Protein AF-A0A5N7J842-F1 (afdb_monomer_lite)

Structure (mmCIF, N/CA/C/O backbone):
data_AF-A0A5N7J842-F1
#
_entry.id   AF-A0A5N7J842-F1
#
loop_
_atom_site.group_PDB
_atom_site.id
_atom_site.type_symbol
_atom_site.label_atom_id
_atom_site.label_alt_id
_atom_site.label_comp_id
_atom_site.label_asym_id
_atom_site.label_entity_id
_atom_site.label_seq_id
_atom_site.pdbx_PDB_ins_code
_atom_site.Cartn_x
_atom_site.Cartn_y
_atom_site.Cartn_z
_atom_site.occupancy
_atom_site.B_iso_or_equiv
_atom_site.auth_seq_id
_atom_site.auth_comp_id
_atom_site.auth_asym_id
_atom_site.auth_atom_id
_atom_site.pdbx_PDB_model_num
ATOM 1 N N . MET A 1 1 ? 27.841 -41.524 -16.207 1.00 48.75 1 MET A N 1
ATOM 2 C CA . MET A 1 1 ? 26.944 -40.582 -16.921 1.00 48.75 1 MET A CA 1
ATOM 3 C C . MET A 1 1 ? 26.003 -39.933 -15.907 1.00 48.75 1 MET A C 1
ATOM 5 O O . MET A 1 1 ? 24.800 -40.120 -15.985 1.00 48.75 1 MET A O 1
ATOM 9 N N . SER A 1 2 ? 26.570 -39.245 -14.910 1.00 54.69 2 SER A N 1
ATOM 10 C CA . SER A 1 2 ? 25.863 -38.826 -13.687 1.00 54.69 2 SER A CA 1
ATOM 11 C C . SER A 1 2 ? 25.744 -37.304 -13.532 1.00 54.69 2 SER A C 1
ATOM 13 O O . SER A 1 2 ? 24.851 -36.850 -12.837 1.00 54.69 2 SER A O 1
ATOM 15 N N . ASP A 1 3 ? 26.555 -36.487 -14.213 1.00 50.31 3 ASP A N 1
ATOM 16 C CA . ASP A 1 3 ? 26.773 -35.113 -13.714 1.00 50.31 3 ASP A CA 1
ATOM 17 C C . ASP A 1 3 ? 26.441 -33.991 -14.714 1.00 50.31 3 ASP A C 1
ATOM 19 O O . ASP A 1 3 ? 26.656 -32.818 -14.425 1.00 50.31 3 ASP 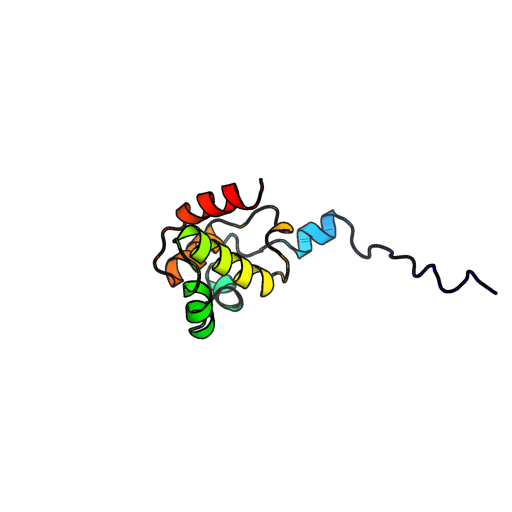A O 1
ATOM 23 N N . PHE A 1 4 ? 25.892 -34.308 -15.894 1.00 52.34 4 PHE A N 1
ATOM 24 C CA . PHE A 1 4 ? 25.710 -33.307 -16.961 1.00 52.34 4 PHE A CA 1
ATOM 25 C C . PHE A 1 4 ? 24.366 -32.551 -16.918 1.00 52.34 4 PHE A C 1
ATOM 27 O O . PHE A 1 4 ? 24.271 -31.453 -17.454 1.00 52.34 4 PHE A O 1
ATOM 34 N N . TYR A 1 5 ? 23.333 -33.078 -16.247 1.00 49.91 5 TYR A N 1
ATOM 35 C CA . TYR A 1 5 ? 22.012 -32.423 -16.158 1.00 49.91 5 TYR A CA 1
ATOM 36 C C . TYR A 1 5 ? 21.782 -31.619 -14.867 1.00 49.91 5 TYR A C 1
ATOM 38 O O . TYR A 1 5 ? 20.735 -30.993 -14.719 1.00 49.91 5 TYR A O 1
ATOM 46 N N . MET A 1 6 ? 22.752 -31.585 -13.945 1.00 50.88 6 MET A N 1
ATOM 47 C CA . MET A 1 6 ? 22.596 -30.946 -12.630 1.00 50.88 6 MET A CA 1
ATOM 48 C C . MET A 1 6 ? 23.251 -29.558 -12.517 1.00 50.88 6 MET A C 1
ATOM 50 O O . MET A 1 6 ? 23.447 -29.045 -11.421 1.00 50.88 6 MET A O 1
ATOM 54 N N . ILE A 1 7 ? 23.568 -28.910 -13.640 1.00 50.78 7 ILE A N 1
ATOM 55 C CA . ILE A 1 7 ? 23.990 -27.504 -13.647 1.00 50.78 7 ILE A CA 1
ATOM 56 C C . ILE A 1 7 ? 23.205 -26.772 -14.736 1.00 50.78 7 ILE A C 1
ATOM 58 O O . ILE A 1 7 ? 23.757 -26.237 -15.697 1.00 50.78 7 ILE A O 1
ATOM 62 N N . LEU A 1 8 ? 21.880 -26.692 -14.565 1.00 51.19 8 LEU A N 1
ATOM 63 C CA . LEU A 1 8 ? 21.171 -25.483 -14.981 1.00 51.19 8 LEU A CA 1
ATOM 64 C C . LEU A 1 8 ? 21.738 -24.357 -14.122 1.00 51.19 8 LEU A C 1
ATOM 66 O O . LEU A 1 8 ? 21.263 -24.050 -13.032 1.00 5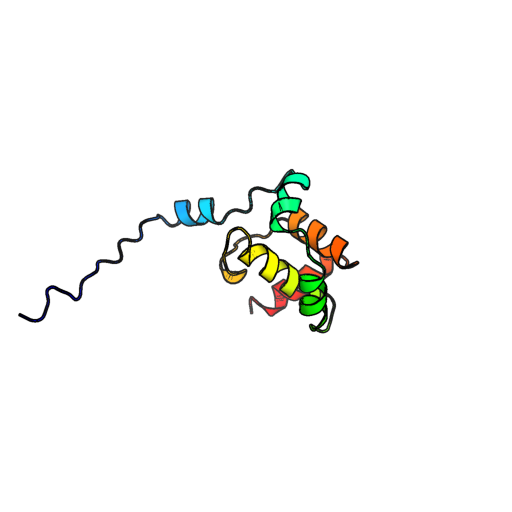1.19 8 LEU A O 1
ATOM 70 N N . ASN A 1 9 ? 22.856 -23.835 -14.612 1.00 51.56 9 ASN A N 1
ATOM 71 C CA . ASN A 1 9 ? 23.546 -22.665 -14.136 1.00 51.56 9 ASN A CA 1
ATOM 72 C C . ASN A 1 9 ? 22.486 -21.566 -14.044 1.00 51.56 9 ASN A C 1
ATOM 74 O O . ASN A 1 9 ? 22.086 -21.015 -15.072 1.00 51.56 9 ASN A O 1
ATOM 78 N N . ARG A 1 10 ? 21.971 -21.301 -12.835 1.00 55.00 10 ARG A N 1
ATOM 79 C CA . ARG A 1 10 ? 21.147 -20.125 -12.545 1.00 55.00 10 ARG A CA 1
ATOM 80 C C . ARG A 1 10 ? 22.062 -18.914 -12.710 1.00 55.00 10 ARG A C 1
ATOM 82 O O . ARG A 1 10 ? 22.543 -18.336 -11.746 1.00 55.00 10 ARG A O 1
ATOM 89 N N . ARG A 1 11 ? 22.356 -18.564 -13.961 1.00 61.75 11 ARG A N 1
ATOM 90 C CA . ARG A 1 11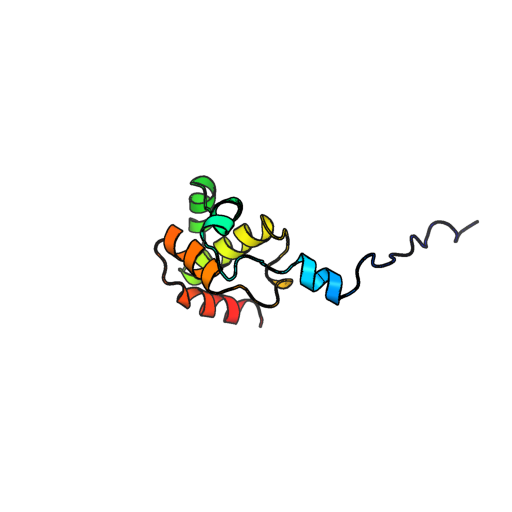 ? 22.864 -17.247 -14.298 1.00 61.75 11 ARG A CA 1
ATOM 91 C C . ARG A 1 11 ? 21.742 -16.308 -13.910 1.00 61.75 11 ARG A C 1
ATOM 93 O O . ARG A 1 11 ? 20.672 -16.350 -14.514 1.00 61.75 11 ARG A O 1
ATOM 100 N N . GLU A 1 12 ? 21.953 -15.539 -12.853 1.00 62.41 12 GLU A N 1
ATOM 101 C CA . GLU A 1 12 ? 21.081 -14.412 -12.582 1.00 62.41 12 GLU A CA 1
ATOM 102 C C . GLU A 1 12 ? 21.114 -13.528 -13.829 1.00 62.41 12 GLU A C 1
ATOM 104 O O . GLU A 1 12 ? 22.160 -13.004 -14.203 1.00 62.41 12 GLU A O 1
ATOM 109 N N . LEU A 1 13 ? 19.984 -13.462 -14.539 1.00 73.44 13 LEU A N 1
ATOM 110 C CA . LEU A 1 13 ? 19.874 -12.715 -15.795 1.00 73.44 13 LEU A CA 1
ATOM 111 C C . LEU A 1 13 ? 20.009 -11.205 -15.572 1.00 73.44 13 LEU A C 1
ATOM 113 O O . LEU A 1 13 ? 20.254 -10.467 -16.520 1.00 73.44 13 LEU A O 1
ATOM 117 N N . LEU A 1 14 ? 19.835 -10.766 -14.326 1.00 72.88 14 LEU A N 1
ATOM 118 C CA . LEU A 1 14 ? 19.803 -9.375 -13.917 1.00 72.88 14 LEU A CA 1
ATOM 119 C C . LEU A 1 14 ? 20.814 -9.143 -12.798 1.00 72.88 14 LEU A C 1
ATOM 121 O O . LEU A 1 14 ? 20.893 -9.926 -11.848 1.00 72.88 14 LEU A O 1
ATOM 125 N N . THR A 1 15 ? 21.538 -8.031 -12.880 1.00 82.44 15 THR A N 1
ATOM 126 C CA . THR A 1 15 ? 22.313 -7.517 -11.750 1.00 82.44 15 THR A CA 1
ATOM 127 C C . THR A 1 15 ? 21.375 -7.052 -10.633 1.00 82.44 15 THR A C 1
ATOM 129 O O . THR A 1 15 ? 20.179 -6.828 -10.840 1.00 82.44 15 THR A O 1
ATOM 132 N N . GLN A 1 16 ? 21.913 -6.874 -9.425 1.00 74.06 16 GLN A N 1
ATOM 133 C CA . GLN A 1 16 ? 21.151 -6.307 -8.310 1.00 74.06 16 GLN A CA 1
ATOM 134 C C . GLN A 1 16 ? 20.548 -4.939 -8.668 1.00 74.06 16 GLN A C 1
ATOM 136 O O . GLN A 1 16 ? 19.370 -4.711 -8.423 1.00 74.06 16 GLN A O 1
ATOM 141 N N . GLN A 1 17 ? 21.324 -4.078 -9.329 1.00 75.25 17 GLN A N 1
ATOM 142 C CA . GLN A 1 17 ? 20.855 -2.774 -9.790 1.00 75.25 17 GLN A CA 1
ATOM 143 C C . GLN A 1 17 ? 19.704 -2.898 -10.803 1.00 75.25 17 GLN A C 1
ATOM 145 O O . GLN A 1 17 ? 18.694 -2.220 -10.664 1.00 75.25 17 GLN A O 1
ATOM 150 N N . GLN A 1 18 ? 19.807 -3.809 -11.777 1.00 75.62 18 GLN A N 1
ATOM 151 C CA . GLN A 1 18 ? 18.744 -4.022 -12.769 1.00 75.62 18 GLN A CA 1
ATOM 152 C C . GLN A 1 18 ? 17.449 -4.546 -12.137 1.00 75.62 18 GLN A C 1
ATOM 154 O O . GLN A 1 18 ? 16.357 -4.182 -12.567 1.00 75.62 18 GLN A O 1
ATOM 159 N N . ARG A 1 19 ? 17.554 -5.390 -11.102 1.00 75.31 19 ARG A N 1
ATOM 160 C CA . ARG A 1 19 ? 16.385 -5.819 -10.321 1.00 75.31 19 ARG A CA 1
ATOM 161 C C . ARG A 1 19 ? 15.745 -4.654 -9.578 1.00 75.31 19 ARG A C 1
ATOM 163 O O . ARG A 1 19 ? 14.527 -4.546 -9.581 1.00 75.31 19 ARG A O 1
ATOM 170 N N . GLU A 1 20 ? 16.547 -3.786 -8.974 1.00 73.12 20 GLU A N 1
ATOM 171 C CA . GLU A 1 20 ? 16.047 -2.611 -8.255 1.00 73.12 20 GLU A CA 1
ATOM 172 C C . GLU A 1 20 ? 15.353 -1.608 -9.187 1.00 73.12 20 GLU A C 1
ATOM 174 O O . GLU A 1 20 ? 14.303 -1.082 -8.832 1.00 73.12 20 GLU A O 1
ATOM 179 N N . GLU A 1 21 ? 15.876 -1.404 -10.398 1.00 70.75 21 GLU A N 1
ATOM 180 C CA . GLU A 1 21 ? 15.250 -0.555 -11.420 1.00 70.75 21 GLU A CA 1
ATOM 181 C C . GLU A 1 21 ? 13.901 -1.125 -11.894 1.00 70.75 21 GLU A C 1
ATOM 183 O O . GLU A 1 21 ? 12.917 -0.390 -11.968 1.00 70.75 21 GLU A O 1
ATOM 188 N N . LEU A 1 22 ? 13.816 -2.439 -12.143 1.00 67.62 22 LEU A N 1
ATOM 189 C CA . LEU A 1 22 ? 12.576 -3.111 -12.567 1.00 67.62 22 LEU A CA 1
ATOM 190 C C . LEU A 1 22 ? 11.485 -3.133 -11.489 1.00 67.62 22 LEU A C 1
ATOM 192 O O . LEU A 1 22 ? 10.301 -3.135 -11.813 1.00 67.62 22 LEU A O 1
ATOM 196 N N . ILE A 1 23 ? 11.884 -3.184 -10.219 1.00 64.06 23 ILE A N 1
ATOM 197 C CA . ILE A 1 23 ? 10.982 -3.265 -9.061 1.00 64.06 23 ILE A CA 1
ATOM 198 C C . ILE A 1 23 ? 10.622 -1.858 -8.534 1.00 64.06 23 ILE A C 1
ATOM 200 O O . ILE A 1 23 ? 9.814 -1.707 -7.617 1.00 64.06 23 ILE A O 1
ATOM 204 N N . SER A 1 24 ? 11.183 -0.800 -9.123 1.00 64.88 24 SER A N 1
ATOM 205 C CA . SER A 1 24 ? 10.836 0.570 -8.754 1.00 64.88 24 SER A CA 1
ATOM 206 C C . SER A 1 24 ? 9.393 0.912 -9.152 1.00 64.88 24 SER A C 1
ATOM 208 O O . SER A 1 24 ? 8.910 0.550 -10.225 1.00 64.88 24 SER A O 1
ATOM 210 N N . ILE A 1 25 ? 8.682 1.610 -8.265 1.00 63.88 25 ILE A N 1
ATOM 211 C CA . ILE A 1 25 ? 7.326 2.111 -8.514 1.00 63.88 25 ILE A CA 1
ATOM 212 C C . ILE A 1 25 ? 7.487 3.482 -9.193 1.00 63.88 25 ILE A C 1
ATOM 214 O O . ILE A 1 25 ? 7.818 4.445 -8.504 1.00 63.88 25 ILE A O 1
ATOM 218 N N . PRO A 1 26 ? 7.263 3.626 -10.516 1.00 62.62 26 PRO A N 1
ATOM 219 C CA . PRO A 1 26 ? 7.617 4.839 -11.257 1.00 62.62 26 PRO A CA 1
ATOM 220 C C . PRO A 1 26 ? 6.601 5.978 -11.067 1.00 62.62 26 PRO A C 1
ATOM 222 O O . PRO A 1 26 ? 6.650 6.989 -11.762 1.00 62.62 26 PRO A O 1
ATOM 225 N N . PHE A 1 27 ? 5.663 5.833 -10.129 1.00 62.84 27 PHE A N 1
ATOM 226 C CA . PHE A 1 27 ? 4.515 6.723 -9.975 1.00 62.84 27 PHE A CA 1
ATOM 227 C C . PHE A 1 27 ? 4.764 7.898 -9.027 1.00 62.84 27 PHE A C 1
ATOM 229 O O . PHE A 1 27 ? 3.811 8.497 -8.548 1.00 62.84 27 PHE A O 1
ATOM 236 N N . GLU A 1 28 ? 6.015 8.267 -8.744 1.00 62.16 28 GLU A N 1
ATOM 237 C CA . GLU A 1 28 ? 6.338 9.315 -7.760 1.00 62.16 28 GLU A CA 1
ATOM 238 C C . GLU A 1 28 ? 5.673 10.679 -8.032 1.00 62.16 28 GLU A C 1
ATOM 240 O O . GLU A 1 28 ? 5.628 11.520 -7.136 1.00 62.16 28 GLU A O 1
ATOM 245 N N . LYS A 1 29 ? 5.176 10.929 -9.252 1.00 61.12 29 LYS A N 1
ATOM 246 C CA . LYS A 1 29 ? 4.707 12.256 -9.682 1.00 61.12 29 LYS A CA 1
ATOM 247 C C . LYS A 1 29 ? 3.338 12.287 -10.365 1.00 61.12 29 LYS A C 1
ATOM 249 O O . LYS A 1 29 ? 2.909 13.375 -10.735 1.00 61.12 29 LYS A O 1
ATOM 254 N N . ASP A 1 30 ? 2.665 11.150 -10.551 1.00 71.25 30 ASP A N 1
ATOM 255 C CA . ASP A 1 30 ? 1.415 11.105 -11.321 1.00 71.25 30 ASP A CA 1
ATOM 256 C C . ASP A 1 30 ? 0.420 10.065 -10.782 1.00 71.25 30 ASP A C 1
ATOM 258 O O . ASP A 1 30 ? 0.539 8.863 -11.033 1.00 71.25 30 ASP A O 1
ATOM 262 N N . GLU A 1 31 ? -0.593 10.547 -10.057 1.00 70.38 31 GLU A N 1
ATOM 263 C CA . GLU A 1 31 ? -1.698 9.725 -9.549 1.00 70.38 31 GLU A CA 1
ATOM 264 C C . GLU A 1 31 ? -2.522 9.092 -10.685 1.00 70.38 31 GLU A C 1
ATOM 266 O O . GLU A 1 31 ? -3.069 8.001 -10.514 1.00 70.38 31 GLU A O 1
ATOM 271 N N . HIS A 1 32 ? -2.592 9.710 -11.872 1.00 73.44 32 HIS A N 1
ATOM 272 C CA . HIS A 1 32 ? -3.362 9.150 -12.987 1.00 73.44 32 HIS A CA 1
ATOM 273 C C . HIS A 1 32 ? -2.764 7.832 -13.478 1.00 73.44 32 HIS A C 1
ATOM 275 O O . HIS A 1 32 ? -3.508 6.910 -13.817 1.00 73.44 32 HIS A O 1
ATOM 281 N N . GLN A 1 33 ? -1.437 7.701 -13.446 1.00 74.75 33 GLN A N 1
ATOM 282 C CA . GLN A 1 33 ? -0.753 6.454 -13.791 1.00 74.75 33 GLN A CA 1
ATOM 283 C C . GLN A 1 33 ? -0.975 5.352 -12.745 1.00 74.75 33 GLN A C 1
ATOM 285 O O . GLN A 1 33 ? -0.972 4.173 -13.099 1.00 74.75 33 GLN A O 1
ATOM 290 N N . MET A 1 34 ? -1.249 5.711 -11.483 1.00 81.25 34 MET A N 1
ATOM 291 C CA . MET A 1 34 ? -1.577 4.737 -10.434 1.00 81.25 34 MET A CA 1
ATOM 292 C C . MET A 1 34 ? -2.939 4.082 -10.654 1.00 81.25 34 MET A C 1
ATOM 294 O O . MET A 1 34 ? -3.098 2.911 -10.317 1.00 81.25 34 MET A O 1
ATOM 298 N N . SER A 1 35 ? -3.907 4.792 -11.244 1.00 82.94 35 SER A N 1
ATOM 299 C CA . SER A 1 35 ? -5.278 4.281 -11.414 1.00 82.94 35 SER A CA 1
ATOM 300 C C . SER A 1 35 ? -5.362 2.961 -12.186 1.00 82.94 35 SER A C 1
ATOM 302 O O . SER A 1 35 ? -6.249 2.152 -11.929 1.00 82.94 35 SER A O 1
ATOM 304 N N . VAL A 1 36 ? -4.404 2.695 -13.078 1.00 82.75 36 VAL A N 1
ATOM 305 C CA . VAL A 1 36 ? -4.356 1.458 -13.870 1.00 82.75 36 VAL A CA 1
ATOM 306 C C . VAL A 1 36 ? -4.080 0.228 -12.999 1.00 82.75 36 VAL A C 1
ATOM 308 O O . VAL A 1 36 ? -4.582 -0.854 -13.293 1.00 82.75 36 VAL A O 1
ATOM 311 N N . PHE A 1 37 ? -3.298 0.380 -11.927 1.00 85.69 37 PHE A N 1
ATOM 312 C CA . PHE A 1 37 ? -2.811 -0.750 -11.129 1.00 85.69 37 PHE A CA 1
ATOM 313 C C . PHE A 1 37 ? -3.314 -0.745 -9.685 1.00 85.69 37 PHE A C 1
ATOM 315 O O . PHE A 1 37 ? -3.499 -1.810 -9.096 1.00 85.69 37 PHE A O 1
ATOM 322 N N . TYR A 1 38 ? -3.498 0.438 -9.095 1.00 92.25 38 TYR A N 1
ATOM 323 C CA . TYR A 1 38 ? -3.760 0.631 -7.663 1.00 92.25 38 TYR A CA 1
ATOM 324 C C . TYR A 1 38 ? -5.203 1.051 -7.372 1.00 92.25 38 TYR A C 1
ATOM 326 O O . TYR A 1 38 ? -5.544 1.327 -6.221 1.00 92.25 38 TYR A O 1
ATOM 334 N N . MET A 1 39 ? -6.060 1.111 -8.393 1.00 94.69 39 MET A N 1
ATOM 335 C CA . MET A 1 39 ? -7.489 1.285 -8.178 1.00 94.69 39 MET A CA 1
ATOM 336 C C . MET A 1 39 ? -8.091 -0.024 -7.655 1.00 94.69 39 MET A C 1
ATOM 338 O O . MET A 1 39 ? -7.936 -1.087 -8.260 1.00 94.69 39 MET A O 1
ATOM 342 N N . LEU A 1 40 ? -8.743 0.058 -6.500 1.00 96.31 40 LEU A N 1
ATOM 343 C CA . LEU A 1 40 ? -9.389 -1.053 -5.824 1.00 96.31 40 LEU A CA 1
ATOM 344 C C . LEU A 1 40 ? -10.776 -1.276 -6.421 1.00 96.31 40 LEU A C 1
ATOM 346 O O . LEU A 1 40 ? -11.604 -0.368 -6.509 1.00 96.31 40 LEU A O 1
ATOM 350 N N . SER A 1 41 ? -11.027 -2.513 -6.824 1.00 96.00 41 SER A N 1
ATOM 351 C CA . SER A 1 41 ? -12.358 -2.980 -7.188 1.00 96.00 41 SER A CA 1
ATOM 352 C C . SER A 1 41 ? -13.205 -3.256 -5.942 1.00 96.00 41 SER A C 1
ATOM 354 O O . SER A 1 41 ? -12.705 -3.305 -4.817 1.00 96.00 41 SER A O 1
ATOM 356 N N . ILE A 1 42 ? -14.505 -3.477 -6.141 1.00 96.56 42 ILE A N 1
ATOM 357 C CA . ILE A 1 42 ? -15.418 -3.867 -5.056 1.00 96.56 42 ILE A CA 1
ATOM 358 C C . ILE A 1 42 ? -14.954 -5.182 -4.410 1.00 96.56 42 ILE A C 1
ATOM 360 O O . ILE A 1 42 ? -14.895 -5.267 -3.185 1.00 96.56 42 ILE A O 1
ATOM 364 N N . ASP A 1 43 ? -14.539 -6.158 -5.220 1.00 96.81 43 ASP A N 1
ATOM 365 C CA . ASP A 1 43 ? -14.035 -7.450 -4.742 1.00 96.81 43 ASP A CA 1
ATOM 366 C C . ASP A 1 43 ? -12.768 -7.285 -3.886 1.00 96.81 43 ASP A C 1
ATOM 368 O O . ASP A 1 43 ? -12.585 -7.980 -2.882 1.00 96.81 43 ASP A O 1
ATOM 372 N N . ASP A 1 44 ? -11.908 -6.324 -4.238 1.00 96.94 44 ASP A N 1
ATOM 373 C CA . ASP A 1 44 ? -10.721 -6.006 -3.440 1.00 96.94 44 ASP A CA 1
ATOM 374 C C . ASP A 1 44 ? -11.117 -5.498 -2.065 1.00 96.94 44 ASP A C 1
ATOM 376 O O . ASP A 1 44 ? -10.617 -5.994 -1.058 1.00 96.94 44 ASP A O 1
ATOM 380 N N . ILE A 1 45 ? -12.040 -4.535 -2.026 1.00 96.56 45 ILE A N 1
ATOM 381 C CA . ILE A 1 45 ? -12.531 -3.928 -0.789 1.00 96.56 45 ILE A CA 1
ATOM 382 C C . ILE A 1 45 ? -13.163 -4.998 0.111 1.00 96.56 45 ILE A C 1
ATOM 384 O O . ILE A 1 45 ? -12.913 -5.008 1.318 1.00 96.56 45 ILE A O 1
ATOM 388 N N . GLU A 1 46 ? -13.930 -5.937 -0.452 1.00 96.38 46 GLU A N 1
ATOM 389 C CA . GLU A 1 46 ? -14.519 -7.044 0.309 1.00 96.38 46 GLU A CA 1
ATOM 390 C C . GLU A 1 46 ? -13.469 -7.949 0.964 1.00 96.38 46 GLU A C 1
ATOM 392 O O . GLU A 1 46 ? -13.666 -8.411 2.090 1.00 96.38 46 GLU A O 1
ATOM 397 N N . ILE A 1 47 ? -12.357 -8.230 0.281 1.00 96.75 47 ILE A N 1
ATOM 398 C CA . ILE A 1 47 ? -11.283 -9.066 0.829 1.00 96.75 47 ILE A CA 1
ATOM 399 C C . ILE A 1 47 ? -10.448 -8.273 1.839 1.00 96.75 47 ILE A C 1
ATOM 401 O O . ILE A 1 47 ? -10.187 -8.775 2.933 1.00 96.75 47 ILE A O 1
ATOM 405 N N . ILE A 1 48 ? -10.085 -7.032 1.507 1.00 96.56 48 ILE A N 1
ATOM 406 C CA . ILE A 1 48 ? -9.320 -6.111 2.357 1.00 96.56 48 ILE A CA 1
ATOM 407 C C . ILE A 1 48 ? -10.013 -5.929 3.717 1.00 96.56 48 ILE A C 1
ATOM 409 O O . ILE A 1 48 ? -9.383 -6.081 4.766 1.00 96.56 48 ILE A O 1
ATOM 413 N N . ASN A 1 49 ? -11.331 -5.717 3.722 1.00 93.81 49 ASN A N 1
ATOM 414 C CA . ASN A 1 49 ? -12.104 -5.477 4.944 1.00 93.81 49 ASN A CA 1
ATOM 415 C C . ASN A 1 49 ? -12.301 -6.717 5.837 1.00 93.81 49 ASN A C 1
ATOM 417 O O . ASN A 1 49 ? -12.880 -6.609 6.919 1.00 93.81 49 ASN A O 1
ATOM 421 N N . LYS A 1 50 ? -11.805 -7.899 5.443 1.00 95.69 50 LYS A N 1
ATOM 422 C CA . LYS A 1 50 ? -11.744 -9.071 6.339 1.00 95.69 50 LYS A CA 1
ATOM 423 C C . LYS A 1 50 ? -10.658 -8.921 7.407 1.00 95.69 50 LYS A C 1
ATOM 425 O O . LYS A 1 50 ? -10.712 -9.604 8.434 1.00 95.69 50 LYS A O 1
ATOM 430 N N . HIS A 1 51 ? -9.683 -8.043 7.182 1.00 93.44 51 HIS A N 1
ATOM 431 C CA . HIS A 1 51 ? -8.637 -7.728 8.147 1.00 93.44 51 HIS A CA 1
ATOM 432 C C . HIS A 1 51 ? -9.170 -6.799 9.248 1.00 93.44 51 HIS A C 1
ATOM 434 O O . HIS A 1 51 ? -10.081 -6.003 9.040 1.00 93.44 51 HIS A O 1
ATOM 440 N N . ARG A 1 52 ? -8.611 -6.912 10.461 1.00 89.25 52 ARG A N 1
ATOM 441 C CA . ARG A 1 52 ? -8.984 -6.068 11.609 1.00 89.25 52 ARG A CA 1
ATOM 442 C C . ARG A 1 52 ? -7.910 -5.022 11.874 1.00 89.25 52 ARG A C 1
ATOM 444 O O . ARG A 1 52 ? -6.737 -5.387 11.902 1.00 89.25 52 ARG A O 1
ATOM 451 N N . LYS A 1 53 ? -8.338 -3.811 12.249 1.00 92.38 53 LYS A N 1
ATOM 452 C CA . LYS A 1 53 ? -7.521 -2.606 12.497 1.00 92.38 53 LYS A CA 1
ATOM 453 C C . LYS A 1 53 ? -7.019 -1.954 11.207 1.00 92.38 53 LYS A C 1
ATOM 455 O O . LYS A 1 53 ? -6.517 -2.636 10.319 1.00 92.38 53 LYS A O 1
ATOM 460 N N . ASP A 1 54 ? -7.093 -0.631 11.171 1.00 94.38 54 ASP A N 1
ATOM 461 C CA . ASP A 1 54 ? -6.834 0.200 9.990 1.00 94.38 54 ASP A CA 1
ATOM 462 C C . ASP A 1 54 ? -5.453 -0.041 9.370 1.00 94.38 54 ASP A C 1
ATOM 464 O O . ASP A 1 54 ? -5.329 -0.125 8.153 1.00 94.38 54 ASP A O 1
ATOM 468 N N . PHE A 1 55 ? -4.419 -0.255 10.190 1.00 92.81 55 PHE A N 1
ATOM 469 C CA . PHE A 1 55 ? -3.071 -0.535 9.690 1.00 92.81 55 PHE A CA 1
ATOM 470 C C . PHE A 1 55 ? -2.960 -1.885 8.962 1.00 92.81 55 PHE A C 1
ATOM 472 O O . PHE A 1 55 ? -2.260 -1.972 7.960 1.00 92.81 55 PHE A O 1
ATOM 479 N N . ASN A 1 56 ? -3.675 -2.927 9.405 1.00 92.69 56 ASN A N 1
ATOM 480 C CA . ASN A 1 56 ? -3.688 -4.220 8.707 1.00 92.69 56 ASN A CA 1
ATOM 481 C C . ASN A 1 56 ? -4.505 -4.144 7.417 1.00 92.69 56 ASN A C 1
ATOM 483 O O . ASN A 1 56 ? -4.146 -4.772 6.426 1.00 92.69 56 ASN A O 1
ATOM 487 N N . ILE A 1 57 ? -5.601 -3.382 7.446 1.00 96.19 57 ILE A N 1
ATOM 488 C CA . ILE A 1 57 ? -6.450 -3.122 6.281 1.00 96.19 57 ILE A CA 1
ATOM 489 C C . ILE A 1 57 ? -5.622 -2.410 5.201 1.00 96.19 57 ILE A C 1
ATOM 491 O O . ILE A 1 57 ? -5.526 -2.894 4.073 1.00 96.19 57 ILE A O 1
ATOM 495 N N . LEU A 1 58 ? -4.955 -1.309 5.560 1.00 96.62 58 LEU A N 1
ATOM 496 C CA . LEU A 1 58 ? -4.127 -0.543 4.629 1.00 96.62 58 LEU A CA 1
ATOM 497 C C . LEU A 1 58 ? -2.885 -1.325 4.174 1.00 96.62 58 LEU A C 1
ATOM 499 O O . LEU A 1 58 ? -2.564 -1.325 2.987 1.00 96.62 58 LEU A O 1
ATOM 503 N N . GLY A 1 59 ? -2.215 -2.035 5.086 1.00 94.50 59 GLY A N 1
ATOM 504 C CA . GLY A 1 59 ? -1.056 -2.865 4.761 1.00 94.50 59 GLY A CA 1
ATOM 505 C C . GLY A 1 59 ? -1.379 -3.965 3.751 1.00 94.50 59 GLY A C 1
ATOM 506 O O . GLY A 1 59 ? -0.680 -4.108 2.748 1.00 94.50 59 GLY A O 1
ATOM 507 N N . PHE A 1 60 ? -2.488 -4.682 3.950 1.00 95.12 60 PHE A N 1
ATOM 508 C CA . PHE A 1 60 ? -2.940 -5.706 3.009 1.00 95.12 60 PHE A CA 1
ATOM 509 C C . PHE A 1 60 ? -3.326 -5.112 1.645 1.00 95.12 60 PHE A C 1
ATOM 511 O O . PHE A 1 60 ? -2.957 -5.660 0.607 1.00 95.12 60 PHE A O 1
ATOM 518 N N . ALA A 1 61 ? -4.009 -3.964 1.624 1.00 96.38 61 ALA A N 1
ATOM 519 C CA . ALA A 1 61 ? -4.351 -3.280 0.377 1.00 96.38 61 ALA A CA 1
ATOM 520 C C . ALA A 1 61 ? -3.102 -2.883 -0.429 1.00 96.38 61 ALA A C 1
ATOM 522 O O .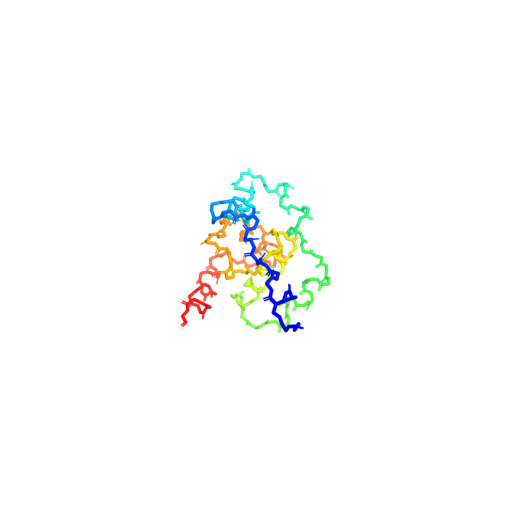 ALA A 1 61 ? -3.056 -3.068 -1.646 1.00 96.38 61 ALA A O 1
ATOM 523 N N . ILE A 1 62 ? -2.058 -2.403 0.252 1.00 94.56 62 ILE A N 1
ATOM 524 C CA . ILE A 1 62 ? -0.771 -2.077 -0.369 1.00 94.56 62 ILE A CA 1
ATOM 525 C C . ILE A 1 62 ? -0.081 -3.337 -0.893 1.00 94.56 62 ILE A C 1
ATOM 527 O O . ILE A 1 62 ? 0.393 -3.333 -2.026 1.00 94.56 62 ILE A O 1
ATOM 531 N N . GLN A 1 63 ? -0.064 -4.439 -0.137 1.00 93.50 63 GLN A N 1
ATOM 532 C CA . GLN A 1 63 ? 0.468 -5.712 -0.637 1.00 93.50 63 GLN A CA 1
ATOM 533 C C . GLN A 1 63 ? -0.248 -6.173 -1.911 1.00 93.50 63 GLN A C 1
ATOM 535 O O . GLN A 1 63 ? 0.407 -6.552 -2.881 1.00 93.50 63 GLN A O 1
ATOM 540 N N . LEU A 1 64 ? -1.582 -6.105 -1.932 1.00 94.56 64 LEU A N 1
ATOM 541 C CA . LEU A 1 64 ? -2.382 -6.479 -3.096 1.00 94.56 64 LEU A CA 1
ATOM 542 C C . LEU A 1 64 ? -2.040 -5.615 -4.319 1.00 94.56 64 LEU A C 1
ATOM 544 O O . LEU A 1 64 ? -1.881 -6.139 -5.422 1.00 94.56 64 LEU A O 1
ATOM 548 N N . ALA A 1 65 ? -1.874 -4.307 -4.118 1.00 93.25 65 ALA A N 1
ATOM 549 C CA . ALA A 1 65 ? -1.463 -3.373 -5.159 1.00 93.25 65 ALA A CA 1
ATOM 550 C C . ALA A 1 65 ? -0.063 -3.706 -5.712 1.00 93.25 65 ALA A C 1
ATOM 552 O O . ALA A 1 65 ? 0.111 -3.805 -6.927 1.00 93.25 65 ALA A O 1
ATOM 553 N N . LEU A 1 66 ? 0.908 -3.985 -4.836 1.00 91.56 66 LEU A N 1
ATOM 554 C CA . LEU A 1 66 ? 2.278 -4.353 -5.218 1.00 91.56 66 LEU A CA 1
ATOM 555 C C . LEU A 1 66 ? 2.356 -5.673 -5.998 1.00 91.56 66 LEU A C 1
ATOM 557 O O . LEU A 1 66 ? 3.175 -5.814 -6.910 1.00 91.56 66 LEU A O 1
ATOM 561 N N . LEU A 1 67 ? 1.478 -6.629 -5.680 1.00 91.69 67 LEU A N 1
ATOM 562 C CA . LEU A 1 67 ? 1.354 -7.885 -6.423 1.00 91.69 67 LEU A CA 1
ATOM 563 C C . LEU A 1 67 ? 0.786 -7.690 -7.835 1.00 91.69 67 LEU A C 1
ATOM 565 O O . LEU A 1 67 ? 1.075 -8.500 -8.713 1.00 91.69 67 LEU A O 1
ATOM 569 N N . ARG A 1 68 ? -0.000 -6.634 -8.077 1.00 90.56 68 ARG A N 1
ATOM 570 C CA . ARG A 1 68 ? -0.463 -6.267 -9.429 1.00 90.56 68 ARG A CA 1
ATOM 571 C C . ARG A 1 68 ? 0.621 -5.553 -10.210 1.00 90.56 68 ARG A C 1
ATOM 573 O O . ARG A 1 68 ? 0.832 -5.843 -11.384 1.00 90.56 68 ARG A O 1
ATOM 580 N N . TYR A 1 69 ? 1.292 -4.618 -9.552 1.00 87.06 69 TYR A N 1
ATOM 581 C CA . TYR A 1 69 ? 2.417 -3.894 -10.104 1.00 87.06 69 TYR A CA 1
ATOM 582 C C . TYR A 1 69 ? 3.301 -3.386 -8.957 1.00 87.06 69 TYR A C 1
ATOM 584 O O . TYR A 1 69 ? 2.783 -2.747 -8.048 1.00 87.06 69 TYR A O 1
ATOM 592 N N . PRO A 1 70 ? 4.620 -3.624 -8.976 1.00 87.19 70 PRO A N 1
ATOM 593 C CA . PRO A 1 70 ? 5.401 -4.200 -10.074 1.00 87.19 70 PRO A CA 1
ATOM 594 C C . PRO A 1 70 ? 5.351 -5.739 -10.150 1.00 87.19 70 PRO A C 1
ATOM 596 O O . PRO A 1 70 ? 6.070 -6.334 -10.948 1.00 87.19 70 PRO A O 1
ATOM 599 N N . GLY A 1 71 ? 4.512 -6.405 -9.351 1.00 88.19 71 GLY A N 1
ATOM 600 C CA . GLY A 1 71 ? 4.382 -7.864 -9.360 1.00 88.19 71 GLY A CA 1
ATOM 601 C C . GLY A 1 71 ? 5.276 -8.560 -8.337 1.00 88.19 71 GLY A C 1
ATOM 602 O O . GLY A 1 71 ? 5.750 -9.671 -8.578 1.00 88.19 71 GLY A O 1
ATOM 603 N N . CYS A 1 72 ? 5.546 -7.914 -7.200 1.00 86.12 72 CYS A N 1
ATOM 604 C CA . CYS A 1 72 ? 6.416 -8.467 -6.167 1.00 86.12 72 CYS A CA 1
ATOM 605 C C . CYS A 1 72 ? 5.844 -8.303 -4.757 1.00 86.12 72 CYS A C 1
ATOM 607 O O . CYS A 1 72 ? 4.978 -7.470 -4.502 1.00 86.12 72 CYS A O 1
ATOM 609 N N . SER A 1 73 ? 6.3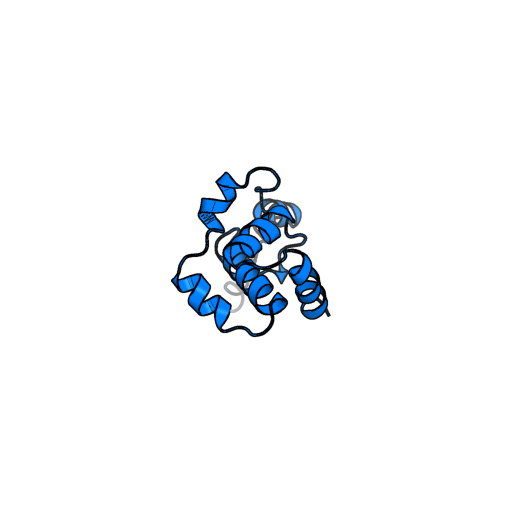67 -9.103 -3.824 1.00 87.81 73 SER A N 1
ATOM 610 C CA . SER A 1 73 ? 6.048 -8.969 -2.400 1.00 87.81 73 SER A CA 1
ATOM 611 C C . SER A 1 73 ? 6.517 -7.619 -1.856 1.00 87.81 73 SER A C 1
ATOM 613 O O . SER A 1 73 ? 7.554 -7.101 -2.277 1.00 87.81 73 SER A O 1
ATOM 615 N N . ILE A 1 74 ? 5.805 -7.106 -0.852 1.00 86.44 74 ILE A N 1
ATOM 616 C CA . ILE A 1 74 ? 6.187 -5.908 -0.100 1.00 86.44 74 ILE A CA 1
ATOM 617 C C . ILE A 1 74 ? 7.588 -6.019 0.512 1.00 86.44 74 ILE A C 1
ATOM 619 O O . ILE A 1 74 ? 8.325 -5.041 0.526 1.00 86.44 74 ILE A O 1
ATOM 623 N N . SER A 1 75 ? 8.009 -7.226 0.906 1.00 86.06 75 SER A N 1
ATOM 624 C CA . SER A 1 75 ? 9.352 -7.491 1.443 1.00 86.06 75 SER A CA 1
ATOM 625 C C . SER A 1 75 ? 10.473 -7.253 0.421 1.00 86.06 75 SER A C 1
ATOM 627 O O . SER A 1 75 ? 11.631 -7.119 0.803 1.00 86.06 75 SER A O 1
ATOM 629 N N . ASN A 1 76 ? 10.143 -7.211 -0.876 1.00 82.50 76 ASN A N 1
ATOM 630 C CA . ASN A 1 76 ? 11.095 -6.957 -1.959 1.00 82.50 76 ASN A CA 1
ATOM 631 C C . ASN A 1 76 ? 11.149 -5.472 -2.359 1.00 82.50 76 ASN A C 1
ATOM 633 O O . ASN A 1 76 ? 11.986 -5.094 -3.179 1.00 82.50 76 ASN A O 1
ATOM 637 N N . ILE A 1 77 ? 10.267 -4.635 -1.804 1.00 79.44 77 ILE A N 1
ATOM 638 C CA . ILE A 1 77 ? 10.229 -3.197 -2.059 1.00 79.44 77 ILE A CA 1
ATOM 639 C C . ILE A 1 77 ? 11.042 -2.479 -0.981 1.00 79.44 77 ILE A C 1
ATOM 641 O O . ILE A 1 77 ? 10.727 -2.556 0.202 1.00 79.44 77 ILE A O 1
ATOM 645 N N . LYS A 1 78 ? 12.074 -1.729 -1.387 1.00 78.50 78 LYS A N 1
ATOM 646 C CA . LYS A 1 78 ? 12.882 -0.923 -0.451 1.00 78.50 78 LYS A CA 1
ATOM 647 C C . LYS A 1 78 ? 12.115 0.265 0.127 1.00 78.50 78 LYS A C 1
ATOM 649 O O . LYS A 1 78 ? 12.308 0.623 1.283 1.00 78.50 78 LYS A O 1
ATOM 654 N N . ASN A 1 79 ? 11.307 0.923 -0.700 1.00 81.69 79 ASN A N 1
ATOM 655 C CA . ASN A 1 79 ? 10.534 2.093 -0.313 1.00 81.69 79 ASN A CA 1
ATOM 656 C C . ASN A 1 79 ? 9.227 2.129 -1.102 1.00 81.69 79 ASN A C 1
ATOM 658 O O . ASN A 1 79 ? 9.233 1.957 -2.321 1.00 81.69 79 ASN A O 1
ATOM 662 N N . ILE A 1 80 ? 8.122 2.353 -0.398 1.00 86.62 80 ILE A N 1
ATOM 663 C CA . ILE A 1 80 ? 6.814 2.561 -1.010 1.00 86.62 80 ILE A CA 1
ATOM 664 C C . ILE A 1 80 ? 6.574 4.072 -1.031 1.00 86.62 80 ILE A C 1
ATOM 666 O O . ILE A 1 80 ? 6.537 4.680 0.042 1.00 86.62 80 ILE A O 1
ATOM 670 N N . PRO A 1 81 ? 6.402 4.692 -2.212 1.00 88.06 81 PRO A N 1
ATOM 671 C CA . PRO A 1 81 ? 6.160 6.124 -2.298 1.00 88.06 81 PRO A CA 1
ATOM 672 C C . PRO A 1 81 ? 4.926 6.531 -1.487 1.00 88.06 81 PRO A C 1
ATOM 674 O O . PRO A 1 81 ? 3.869 5.912 -1.616 1.00 88.06 81 PRO A O 1
ATOM 677 N N . TYR A 1 82 ? 5.024 7.616 -0.712 1.00 90.00 82 TYR A N 1
ATOM 678 C CA . TYR A 1 82 ? 3.897 8.127 0.084 1.00 90.00 82 TYR A CA 1
ATOM 679 C C . TYR A 1 82 ? 2.647 8.376 -0.769 1.00 90.00 82 TYR A C 1
ATOM 681 O O . TYR A 1 82 ? 1.533 8.112 -0.331 1.00 90.00 82 TYR A O 1
ATOM 689 N N . LEU A 1 83 ? 2.830 8.815 -2.018 1.00 90.31 83 LEU A N 1
ATOM 690 C CA . LEU A 1 83 ? 1.730 9.023 -2.955 1.00 90.31 83 LEU A CA 1
ATOM 691 C C . LEU A 1 83 ? 0.917 7.740 -3.200 1.00 90.31 83 LEU A C 1
ATOM 693 O O . LEU A 1 83 ? -0.305 7.802 -3.257 1.00 90.31 83 LEU A O 1
ATOM 697 N N . ALA A 1 84 ? 1.574 6.576 -3.271 1.00 90.69 84 ALA A N 1
ATOM 698 C CA . ALA A 1 84 ? 0.900 5.291 -3.450 1.00 90.69 84 ALA A CA 1
ATOM 699 C C . ALA A 1 84 ? 0.098 4.904 -2.203 1.00 90.69 84 ALA A C 1
ATOM 701 O O . ALA A 1 84 ? -1.056 4.494 -2.309 1.00 90.69 84 ALA A O 1
ATOM 702 N N . VAL A 1 85 ? 0.700 5.087 -1.022 1.00 93.94 85 VAL A N 1
ATOM 703 C CA . VAL A 1 85 ? 0.035 4.852 0.268 1.00 93.94 85 VAL A CA 1
ATOM 704 C C . VAL A 1 85 ? -1.205 5.734 0.380 1.00 93.94 85 VAL A C 1
ATOM 706 O O . VAL A 1 85 ? -2.292 5.237 0.659 1.00 93.94 85 VAL A O 1
ATOM 709 N N . LYS A 1 86 ? -1.061 7.029 0.086 1.00 94.44 86 LYS A N 1
ATOM 710 C CA . LYS A 1 86 ? -2.146 8.009 0.116 1.00 94.44 86 LYS A CA 1
ATOM 711 C C . LYS A 1 86 ? -3.271 7.657 -0.857 1.00 94.44 86 LYS A C 1
ATOM 713 O O . LYS A 1 86 ? -4.436 7.667 -0.469 1.00 94.44 86 LYS A O 1
ATOM 718 N N . TYR A 1 87 ? -2.924 7.308 -2.095 1.00 93.75 87 TYR A N 1
ATOM 719 C CA . TYR A 1 87 ? -3.890 6.934 -3.127 1.00 93.75 87 TYR A CA 1
ATOM 720 C C . TYR A 1 87 ? -4.737 5.718 -2.721 1.00 93.75 87 TYR A C 1
ATOM 722 O O . TYR A 1 87 ? -5.949 5.698 -2.934 1.00 93.75 87 TYR A O 1
ATOM 730 N N . ILE A 1 88 ? -4.121 4.705 -2.107 1.00 95.50 88 ILE A N 1
ATOM 731 C CA . ILE A 1 88 ? -4.822 3.500 -1.640 1.00 95.50 88 ILE A CA 1
ATOM 732 C C . ILE A 1 88 ? -5.642 3.798 -0.376 1.00 95.50 88 ILE A C 1
ATOM 734 O O . ILE A 1 88 ? -6.802 3.399 -0.293 1.00 95.50 88 ILE A O 1
ATOM 738 N N . ALA A 1 89 ? -5.085 4.542 0.583 1.00 96.69 89 ALA A N 1
ATOM 739 C CA . ALA A 1 89 ? -5.764 4.890 1.832 1.00 96.69 89 ALA A CA 1
ATOM 740 C C . ALA A 1 89 ? -7.070 5.665 1.593 1.00 96.69 89 ALA A C 1
ATOM 742 O O . ALA A 1 89 ? -8.092 5.370 2.214 1.00 96.69 89 ALA A O 1
ATOM 743 N N . TYR A 1 90 ? -7.074 6.589 0.629 1.00 95.81 90 TYR A N 1
ATOM 744 C CA . TYR A 1 90 ? -8.264 7.369 0.278 1.00 95.81 90 TYR A CA 1
ATOM 745 C C . TYR A 1 90 ? -9.411 6.529 -0.280 1.00 95.81 90 TYR A C 1
ATOM 747 O O . TYR A 1 90 ? -10.571 6.849 -0.031 1.00 95.81 90 TYR A O 1
ATOM 755 N N . GLN A 1 91 ? -9.116 5.429 -0.970 1.00 96.31 91 GLN A N 1
ATOM 756 C CA . GLN A 1 91 ? -10.147 4.507 -1.455 1.00 96.31 91 GLN A CA 1
ATOM 757 C C . GLN A 1 91 ? -10.801 3.706 -0.317 1.00 96.31 91 GLN A C 1
ATOM 759 O O . GLN A 1 91 ? -11.901 3.187 -0.483 1.00 96.31 91 GLN A O 1
ATOM 764 N N . LEU A 1 92 ? -10.137 3.623 0.839 1.00 96.56 92 LEU A N 1
ATOM 765 C CA . LEU A 1 92 ? -10.580 2.885 2.023 1.00 96.56 92 LEU A CA 1
ATOM 766 C C . LEU A 1 92 ? -11.091 3.799 3.146 1.00 96.56 92 LEU A C 1
ATOM 768 O O . LEU A 1 92 ? -11.479 3.298 4.197 1.00 96.56 92 LEU A O 1
ATOM 772 N N . TYR A 1 93 ? -11.106 5.120 2.932 1.00 96.44 93 TYR A N 1
ATOM 773 C CA . TYR A 1 93 ? -11.429 6.127 3.952 1.00 96.44 93 TYR A CA 1
ATOM 774 C C . TYR A 1 93 ? -10.526 6.046 5.195 1.00 96.44 93 TYR A C 1
ATOM 776 O O . TYR A 1 93 ? -10.989 6.220 6.322 1.00 96.44 93 TYR A O 1
ATOM 784 N N . LEU A 1 94 ? -9.236 5.776 4.983 1.00 96.62 94 LEU A N 1
ATOM 785 C CA . LEU A 1 94 ? -8.224 5.683 6.035 1.00 96.62 94 LEU A CA 1
ATOM 786 C C . LEU A 1 94 ? -7.213 6.829 5.946 1.00 96.62 94 LEU A C 1
ATOM 788 O O . LEU A 1 94 ? -6.945 7.359 4.866 1.00 96.62 94 LEU A O 1
ATOM 792 N N . GLU A 1 95 ? -6.604 7.158 7.085 1.00 96.44 95 GLU A N 1
ATOM 793 C CA . GLU A 1 95 ? -5.459 8.071 7.140 1.00 96.44 95 GLU A CA 1
ATOM 794 C C . GLU A 1 95 ? -4.189 7.350 6.649 1.00 96.44 95 GLU A C 1
ATOM 796 O O . GLU A 1 95 ? -3.887 6.266 7.154 1.00 96.44 95 GLU A O 1
ATOM 801 N N . PRO A 1 96 ? -3.412 7.903 5.699 1.00 95.25 96 PRO A N 1
ATOM 802 C CA . PRO A 1 96 ? -2.200 7.259 5.176 1.00 95.25 96 PRO A CA 1
ATOM 803 C C . PRO A 1 96 ? -1.169 6.900 6.258 1.00 95.25 96 PRO A C 1
ATOM 805 O O . PRO A 1 96 ? -0.434 5.920 6.136 1.00 95.25 96 PRO A O 1
ATOM 808 N N . GLU A 1 97 ? -1.120 7.679 7.337 1.00 94.19 97 GLU A N 1
ATOM 809 C CA . GLU A 1 97 ? -0.146 7.566 8.421 1.00 94.19 97 GLU A CA 1
ATOM 810 C C . GLU A 1 97 ? -0.310 6.273 9.232 1.00 94.19 97 GLU A C 1
ATOM 812 O O . GLU A 1 97 ? 0.658 5.820 9.850 1.00 94.19 97 GLU A O 1
ATOM 817 N N . VAL A 1 98 ? -1.484 5.622 9.190 1.00 92.56 98 VAL A N 1
ATOM 818 C CA . VAL A 1 98 ? -1.686 4.316 9.847 1.00 92.56 98 VAL A CA 1
ATOM 819 C C . VAL A 1 98 ? -0.809 3.223 9.235 1.00 92.56 98 VAL 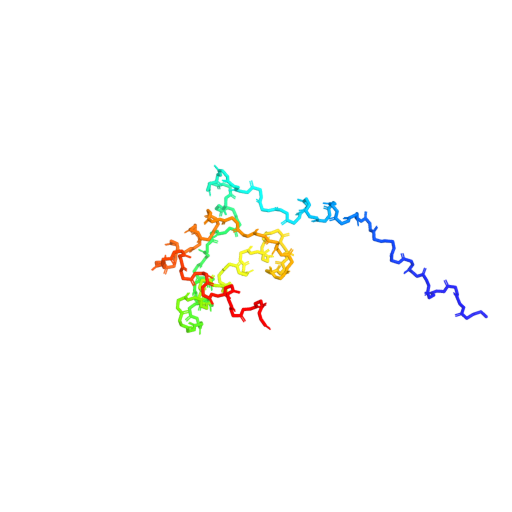A C 1
ATOM 821 O O . VAL A 1 98 ? -0.537 2.222 9.896 1.00 92.56 98 VAL A O 1
ATOM 824 N N . PHE A 1 99 ? -0.313 3.415 8.007 1.00 90.88 99 PHE A N 1
ATOM 825 C CA . PHE A 1 99 ? 0.610 2.482 7.366 1.00 90.88 99 PHE A CA 1
ATOM 826 C C . PHE A 1 99 ? 1.960 2.380 8.091 1.00 90.88 99 PHE A C 1
ATOM 828 O O . PHE A 1 99 ? 2.592 1.326 8.065 1.00 90.88 99 PHE A O 1
ATOM 835 N N . ASN A 1 100 ? 2.390 3.426 8.804 1.00 87.12 100 ASN A N 1
ATOM 836 C CA . ASN A 1 100 ? 3.650 3.389 9.551 1.00 87.12 100 ASN A CA 1
ATOM 837 C C . ASN A 1 100 ? 3.634 2.293 10.632 1.00 87.12 100 ASN A C 1
ATOM 839 O O . ASN A 1 100 ? 4.623 1.589 10.811 1.00 87.12 100 ASN A O 1
ATOM 843 N N . LEU A 1 101 ? 2.478 2.068 11.269 1.00 78.69 101 LEU A N 1
ATOM 844 C CA . LEU A 1 101 ? 2.291 1.011 12.272 1.00 78.69 101 LEU A CA 1
ATOM 845 C C . LEU A 1 101 ? 2.365 -0.396 11.665 1.00 78.69 101 LEU A C 1
ATOM 847 O O . LEU A 1 101 ? 2.727 -1.351 12.345 1.00 78.69 101 LEU A O 1
ATOM 851 N N . TYR A 1 102 ? 2.012 -0.527 10.386 1.00 70.94 102 TYR A N 1
ATOM 852 C CA . TYR A 1 102 ? 2.141 -1.778 9.649 1.00 70.94 102 TYR A CA 1
ATOM 853 C C . TYR A 1 102 ? 3.613 -2.084 9.338 1.00 70.94 102 TYR A C 1
ATOM 855 O O . TYR A 1 102 ? 4.085 -3.193 9.586 1.00 70.94 102 TYR A O 1
ATOM 863 N N . ALA A 1 103 ? 4.363 -1.081 8.868 1.00 64.44 103 ALA A N 1
ATOM 864 C CA . ALA A 1 103 ? 5.794 -1.217 8.599 1.00 64.44 103 ALA A CA 1
ATOM 865 C C . ALA A 1 103 ? 6.595 -1.574 9.868 1.00 64.44 103 ALA A C 1
ATOM 867 O O . ALA A 1 103 ? 7.537 -2.356 9.812 1.00 64.44 103 ALA A O 1
ATOM 868 N N . GLU A 1 104 ? 6.202 -1.071 11.035 1.00 66.81 104 GLU A N 1
ATOM 869 C CA . GLU A 1 104 ? 6.869 -1.405 12.301 1.00 66.81 104 GLU A CA 1
ATOM 870 C C . GLU A 1 104 ? 6.669 -2.868 12.750 1.00 66.81 104 GLU A C 1
ATOM 872 O O . GLU A 1 104 ? 7.491 -3.393 13.507 1.00 66.81 104 GLU A O 1
ATOM 877 N N . MET A 1 105 ? 5.601 -3.533 12.292 1.00 59.72 105 MET A N 1
ATOM 878 C CA . MET A 1 105 ? 5.252 -4.901 12.692 1.00 59.72 105 MET A CA 1
ATOM 879 C C . MET A 1 105 ? 5.803 -5.994 11.765 1.00 59.72 105 MET A C 1
ATOM 881 O O . MET A 1 105 ? 6.107 -7.074 12.259 1.00 59.72 105 MET A O 1
ATOM 885 N N . ASP A 1 106 ? 5.929 -5.735 10.459 1.00 53.16 106 ASP A N 1
ATOM 886 C CA . ASP A 1 106 ? 6.365 -6.736 9.464 1.00 53.16 106 ASP A CA 1
ATOM 887 C C . ASP A 1 106 ? 7.895 -6.787 9.253 1.00 53.16 106 ASP A C 1
ATOM 889 O O . ASP A 1 106 ? 8.402 -7.744 8.665 1.00 53.16 106 ASP A O 1
ATOM 893 N N . PHE A 1 107 ? 8.643 -5.771 9.707 1.00 48.38 107 PHE A N 1
ATOM 894 C CA . PHE A 1 107 ? 10.109 -5.689 9.566 1.00 48.38 107 PHE A CA 1
ATOM 895 C C . PHE A 1 107 ? 10.893 -5.972 10.870 1.00 48.38 107 PHE A C 1
ATOM 897 O O . PHE A 1 107 ? 12.099 -5.718 10.914 1.00 48.38 107 PHE A O 1
ATOM 904 N N . ASN A 1 108 ? 10.238 -6.512 11.906 1.00 35.53 108 ASN A N 1
ATOM 905 C CA . ASN A 1 108 ? 10.853 -7.081 13.121 1.00 35.53 108 ASN A CA 1
ATOM 906 C C . ASN A 1 108 ? 10.670 -8.602 13.158 1.00 35.53 108 ASN A C 1
ATOM 908 O O . ASN A 1 108 ? 11.589 -9.288 13.660 1.00 35.53 108 ASN A O 1
#

pLDDT: mean 80.92, std 15.8, range [35.53, 96.94]

Foldseek 3Di:
DPPDPPPPPPPVPDDPVRLLVLLDDPCLDPPVVLCVQLPDDPVNLVVLVVDDDLLSSLQVSVQNSVCSPPNDGPVSHPDDRLSSLVSNQVNVVHDSCSPVVVVVPPVD

Organism: NCBI:txid238834

Secondary structure (DSSP, 8-state):
--SSSS------SS-HHHHHHHT----TT-HHHHHHHHPPPHHHHHHHTTS-SHHHHHHHHHHHHHHHTT-S-GGG-S---HHHHHHHHHHTT--GGGHHHHHHHH--

InterPro domains:
  IPR025296 Domain of unknown function DUF4158 [PF13700] (13-104)

Sequence (108 aa):
MSDFYMILNRRELLTQQQREELISIPFEKDEHQMSVFYMLSIDDIEIINKHRKDFNILGFAIQLALLRYPGCSISNIKNIPYLAVKYIAYQLYLEPEVFNLYAEMDFN

Radius of gyration: 17.48 Å; chains: 1; bounding box: 42×53×30 Å